Protein AF-A0A935AQF4-F1 (afdb_monomer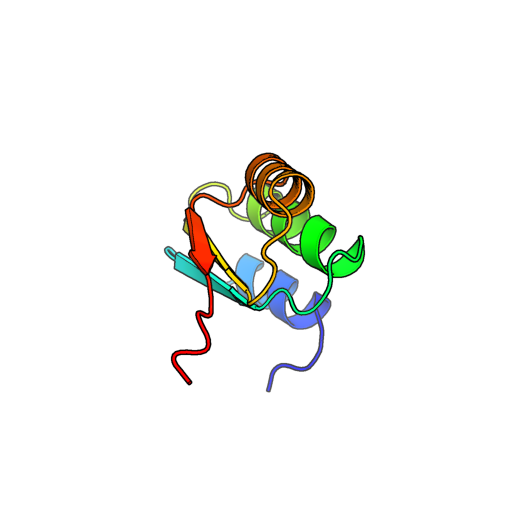_lite)

Structure (mmCIF, N/CA/C/O backbone):
data_AF-A0A935AQF4-F1
#
_entry.id   AF-A0A935AQF4-F1
#
loop_
_atom_site.group_PDB
_atom_site.id
_atom_site.type_symbol
_atom_site.label_atom_id
_atom_site.label_alt_id
_atom_site.label_comp_id
_atom_site.label_asym_id
_atom_site.label_entity_id
_atom_site.label_seq_id
_atom_site.pdbx_PDB_ins_code
_atom_site.Cartn_x
_atom_site.Cartn_y
_atom_site.Cartn_z
_atom_site.occupancy
_atom_site.B_iso_or_equiv
_atom_site.auth_seq_id
_atom_site.auth_comp_id
_atom_site.auth_asym_id
_atom_site.auth_atom_id
_atom_site.pdbx_PDB_model_num
ATOM 1 N N . MET A 1 1 ? -15.031 -1.466 -13.893 1.00 50.09 1 MET A N 1
ATOM 2 C CA . MET A 1 1 ? -15.214 -1.695 -12.442 1.00 50.09 1 MET A CA 1
ATOM 3 C C . MET A 1 1 ? -13.902 -2.261 -11.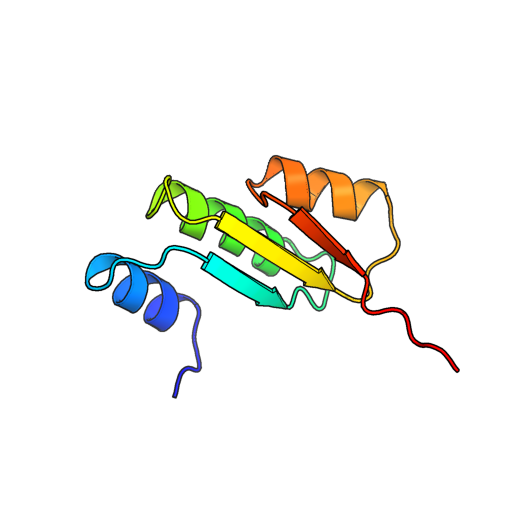944 1.00 50.09 1 MET A C 1
ATOM 5 O O . MET A 1 1 ? -13.593 -3.380 -12.311 1.00 50.09 1 MET A O 1
ATOM 9 N N . CYS A 1 2 ? -13.001 -1.532 -11.299 1.00 49.78 2 CYS A N 1
ATOM 10 C CA . CYS A 1 2 ? -13.054 -0.355 -10.425 1.00 49.78 2 CYS A CA 1
ATOM 11 C C . CYS A 1 2 ? -12.023 0.680 -10.938 1.00 49.78 2 CYS A C 1
ATOM 13 O O . CYS A 1 2 ? -10.988 0.249 -11.442 1.00 49.78 2 CYS A O 1
ATOM 15 N N . CYS A 1 3 ? -12.288 1.994 -10.902 1.00 67.69 3 CYS A N 1
ATOM 16 C CA . CYS A 1 3 ? -11.383 2.968 -11.549 1.00 67.69 3 CYS A CA 1
ATOM 17 C C . CYS A 1 3 ? -10.779 4.019 -10.608 1.00 67.69 3 CYS A C 1
ATOM 19 O O . CYS A 1 3 ? -10.050 4.886 -11.085 1.00 67.69 3 CYS A O 1
ATOM 21 N N . SER A 1 4 ? -11.020 3.952 -9.296 1.00 81.50 4 SER A N 1
ATOM 22 C CA . SER A 1 4 ? -10.434 4.909 -8.356 1.00 81.50 4 SER A CA 1
ATOM 23 C C . SER A 1 4 ? -9.968 4.259 -7.053 1.00 81.50 4 SER A C 1
ATOM 25 O O . SER A 1 4 ? -10.442 3.199 -6.645 1.00 81.50 4 SER A O 1
ATOM 27 N N . VAL A 1 5 ? -9.020 4.919 -6.384 1.00 83.56 5 VAL A N 1
ATOM 28 C CA . VAL A 1 5 ? -8.591 4.560 -5.025 1.00 83.56 5 VAL A CA 1
ATOM 29 C C . VAL A 1 5 ? -9.771 4.611 -4.051 1.00 83.56 5 VAL A C 1
ATOM 31 O O . VAL A 1 5 ? -9.886 3.755 -3.181 1.00 83.56 5 VAL A O 1
ATOM 34 N N . GLU A 1 6 ? -10.670 5.578 -4.215 1.00 86.62 6 GLU A N 1
ATOM 35 C CA . GLU A 1 6 ? -11.818 5.776 -3.331 1.00 86.62 6 GLU A CA 1
ATOM 36 C C . GLU A 1 6 ? -12.801 4.599 -3.372 1.00 86.62 6 GLU A C 1
ATOM 38 O O . GLU A 1 6 ? -13.212 4.100 -2.323 1.00 86.62 6 GLU A O 1
ATOM 43 N N . ASP A 1 7 ? -13.096 4.086 -4.567 1.00 88.12 7 ASP A N 1
ATOM 44 C CA . ASP A 1 7 ? -13.943 2.904 -4.749 1.00 88.12 7 ASP A CA 1
ATOM 45 C C . ASP A 1 7 ? -13.361 1.671 -4.039 1.00 88.12 7 ASP A C 1
ATOM 47 O O . ASP A 1 7 ? -14.089 0.922 -3.386 1.00 88.12 7 ASP A O 1
ATOM 51 N N . LEU A 1 8 ? -12.038 1.473 -4.123 1.00 86.62 8 LEU A N 1
ATOM 52 C CA . LEU A 1 8 ? -11.347 0.396 -3.410 1.00 86.62 8 LEU A CA 1
ATOM 53 C C . LEU A 1 8 ? -11.491 0.558 -1.892 1.00 86.62 8 LEU A C 1
ATOM 55 O O . LEU A 1 8 ? -11.835 -0.401 -1.203 1.00 86.62 8 LEU A O 1
ATOM 59 N N . LEU A 1 9 ? -11.244 1.757 -1.361 1.00 87.12 9 LEU A N 1
ATOM 60 C CA . LEU A 1 9 ? -11.335 2.007 0.079 1.00 87.12 9 LEU A CA 1
ATOM 61 C C . LEU A 1 9 ? -12.766 1.831 0.597 1.00 87.12 9 LEU A C 1
ATOM 63 O O . LEU A 1 9 ? -12.942 1.329 1.704 1.00 87.12 9 LEU A O 1
ATOM 67 N N . ASN A 1 10 ? -13.780 2.207 -0.184 1.00 89.06 10 ASN A N 1
ATOM 68 C CA . ASN A 1 10 ? -15.179 1.968 0.167 1.00 89.06 10 ASN A CA 1
ATOM 69 C C . ASN A 1 10 ? -15.518 0.475 0.134 1.00 89.06 10 ASN A C 1
ATOM 71 O O . ASN A 1 10 ? -16.101 -0.032 1.087 1.00 89.06 10 ASN A O 1
ATOM 75 N N . HIS A 1 11 ? -15.062 -0.259 -0.883 1.00 88.44 11 H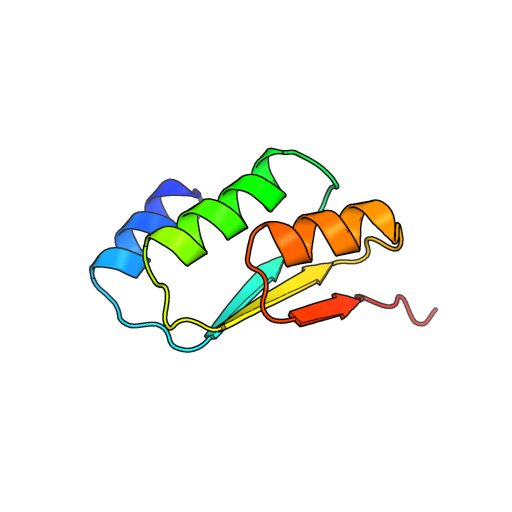IS A N 1
ATOM 76 C CA . HIS A 1 11 ? -15.257 -1.708 -0.948 1.00 88.44 11 HIS A CA 1
ATOM 77 C C . HIS A 1 11 ? -14.664 -2.434 0.270 1.00 88.44 11 HIS A C 1
ATOM 79 O O . HIS A 1 11 ? -15.313 -3.312 0.837 1.00 88.44 11 HIS A O 1
ATOM 85 N N . LEU A 1 12 ? -13.471 -2.023 0.716 1.00 87.81 12 LEU A N 1
ATOM 86 C CA . LEU A 1 12 ? -12.787 -2.593 1.882 1.00 87.81 12 LEU A CA 1
ATOM 87 C C . LEU A 1 12 ? -13.460 -2.282 3.230 1.00 87.81 12 LEU A C 1
ATOM 89 O O . LEU A 1 12 ? -13.128 -2.936 4.216 1.00 87.81 12 LEU A O 1
ATOM 93 N N . LYS A 1 13 ? -14.369 -1.299 3.305 1.00 86.19 13 LYS A N 1
ATOM 94 C CA . LYS A 1 13 ? -15.161 -1.042 4.523 1.00 86.19 13 LYS A CA 1
ATOM 95 C C . LYS A 1 13 ? -16.280 -2.066 4.692 1.00 86.19 13 LYS A C 1
ATOM 97 O O . LYS A 1 13 ? -16.544 -2.489 5.813 1.00 86.19 13 LYS A O 1
ATOM 102 N N . ASP A 1 14 ? -16.898 -2.462 3.583 1.00 88.12 14 ASP A N 1
ATOM 103 C CA . ASP A 1 14 ? -18.081 -3.328 3.585 1.00 88.12 14 ASP A CA 1
ATOM 104 C C . ASP A 1 14 ? -17.735 -4.814 3.399 1.00 88.12 14 ASP A C 1
ATOM 106 O O . ASP A 1 14 ? -18.572 -5.683 3.638 1.00 88.12 14 ASP A O 1
ATOM 110 N N . HIS A 1 15 ? -16.501 -5.122 2.982 1.00 87.19 15 HIS A N 1
ATOM 111 C CA . HIS A 1 15 ? -16.056 -6.481 2.684 1.00 87.19 15 HIS A CA 1
ATOM 112 C C . HIS A 1 15 ? -14.777 -6.821 3.443 1.00 87.19 15 HIS A C 1
ATOM 114 O O . HIS A 1 15 ? -13.764 -6.122 3.355 1.00 87.19 15 HIS A O 1
ATOM 120 N N . GLN A 1 16 ? -14.798 -7.955 4.143 1.00 85.44 16 GLN A N 1
ATOM 121 C CA . GLN A 1 16 ? -13.594 -8.509 4.741 1.00 85.44 16 GLN A CA 1
ATOM 122 C C . GLN A 1 16 ? -12.744 -9.163 3.650 1.00 85.44 16 GLN A C 1
ATOM 124 O O . GLN A 1 16 ? -13.160 -10.123 3.008 1.00 85.44 16 GLN A O 1
ATOM 129 N N . VAL A 1 17 ? -11.542 -8.628 3.454 1.00 90.00 17 VAL A N 1
ATOM 130 C CA . VAL A 1 17 ? -10.553 -9.169 2.521 1.00 90.00 17 VAL A CA 1
ATOM 131 C C . VAL A 1 17 ? -9.355 -9.673 3.311 1.00 90.00 17 VAL A C 1
ATOM 133 O O . VAL A 1 17 ? -8.771 -8.921 4.092 1.00 90.00 17 VAL A O 1
ATOM 136 N N . ASP A 1 18 ? -8.975 -10.929 3.088 1.00 93.81 18 ASP A N 1
ATOM 137 C CA . ASP A 1 18 ? -7.821 -11.543 3.752 1.00 93.81 18 ASP A CA 1
ATOM 138 C C . ASP A 1 18 ? -6.500 -11.205 3.054 1.00 93.81 18 ASP A C 1
ATOM 140 O O . ASP A 1 18 ? -5.470 -11.041 3.709 1.00 93.81 18 ASP A O 1
ATOM 144 N N . ILE A 1 19 ? -6.516 -11.090 1.720 1.00 94.56 19 ILE A N 1
ATOM 145 C CA . ILE A 1 19 ? -5.325 -10.853 0.896 1.00 94.56 19 ILE A CA 1
ATOM 146 C C . ILE A 1 19 ? -5.614 -9.778 -0.150 1.00 94.56 19 ILE A C 1
ATOM 148 O O . ILE A 1 19 ? -6.564 -9.882 -0.923 1.00 94.56 19 ILE A O 1
ATOM 152 N N . ILE A 1 20 ? -4.744 -8.774 -0.215 1.00 93.12 20 ILE A N 1
ATOM 153 C CA . ILE A 1 20 ? -4.787 -7.694 -1.199 1.00 93.12 20 ILE A CA 1
ATOM 154 C C . ILE A 1 20 ? -3.502 -7.740 -2.014 1.00 93.12 20 ILE A C 1
ATOM 156 O O . ILE A 1 20 ? -2.407 -7.620 -1.468 1.00 93.12 20 ILE A O 1
ATOM 160 N N . ILE A 1 21 ? -3.634 -7.879 -3.332 1.00 93.19 21 ILE A N 1
ATOM 161 C CA . ILE A 1 21 ? -2.508 -7.814 -4.265 1.00 93.19 21 ILE A CA 1
ATOM 162 C C . ILE A 1 21 ? -2.629 -6.506 -5.033 1.00 93.19 21 ILE A C 1
ATOM 164 O O . ILE A 1 21 ? -3.601 -6.298 -5.756 1.00 93.19 21 ILE A O 1
ATOM 168 N N . THR A 1 22 ? -1.646 -5.624 -4.876 1.00 89.00 22 THR A N 1
ATOM 169 C CA . THR A 1 22 ? -1.656 -4.310 -5.525 1.00 89.00 22 THR A CA 1
ATOM 170 C C . THR A 1 22 ? -0.430 -4.108 -6.402 1.00 89.00 22 THR A C 1
ATOM 172 O O . THR A 1 22 ? 0.695 -4.467 -6.045 1.00 89.00 22 THR A O 1
ATOM 175 N N . GLY A 1 23 ? -0.664 -3.553 -7.590 1.00 87.44 23 GLY A N 1
ATOM 176 C CA . GLY A 1 23 ? 0.384 -3.190 -8.527 1.00 87.44 23 GLY A CA 1
ATOM 177 C C . GLY A 1 23 ? 0.895 -1.785 -8.246 1.00 87.44 23 GLY A C 1
ATOM 178 O O . GLY A 1 23 ? 0.134 -0.831 -8.348 1.00 87.44 23 GLY A O 1
ATOM 179 N N . ILE A 1 24 ? 2.189 -1.653 -7.965 1.00 84.19 24 ILE A N 1
ATOM 180 C CA . ILE A 1 24 ? 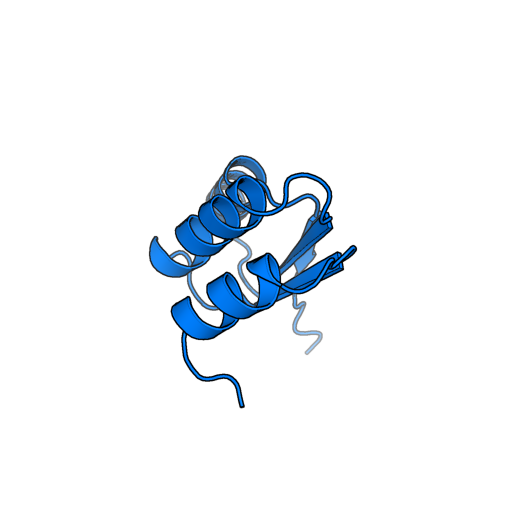2.844 -0.346 -7.818 1.00 84.19 24 ILE A CA 1
ATOM 181 C C . ILE A 1 24 ? 3.659 -0.108 -9.082 1.00 84.19 24 ILE A C 1
ATOM 183 O O . ILE A 1 24 ? 4.612 -0.841 -9.352 1.00 84.19 24 ILE A O 1
ATOM 187 N N . LEU A 1 25 ? 3.231 0.847 -9.904 1.00 76.44 25 LEU A N 1
ATOM 188 C CA . LEU A 1 25 ? 3.844 1.113 -11.210 1.00 76.44 25 LEU A CA 1
ATOM 189 C C . LEU A 1 25 ? 5.063 2.038 -11.101 1.00 76.44 25 LEU A C 1
ATOM 191 O O . LEU A 1 25 ? 6.008 1.898 -11.873 1.00 76.44 25 LEU A O 1
ATOM 195 N N . SER A 1 26 ? 5.056 2.936 -10.121 1.00 68.56 26 SER A N 1
ATOM 196 C CA . SER A 1 26 ? 6.045 3.995 -9.916 1.00 68.56 26 SER A CA 1
ATOM 197 C C . SER A 1 26 ? 6.411 4.094 -8.439 1.00 68.56 26 SER A C 1
ATOM 199 O O . SER A 1 26 ? 5.633 3.725 -7.565 1.00 68.56 26 SER A O 1
ATOM 201 N N . SER A 1 27 ? 7.597 4.625 -8.144 1.00 65.19 27 SER A N 1
ATOM 202 C CA . SER A 1 27 ? 8.013 4.990 -6.783 1.00 65.19 27 SER A CA 1
ATOM 203 C C . SER A 1 27 ? 7.300 6.252 -6.274 1.00 65.19 27 SER A C 1
ATOM 205 O O . SER A 1 27 ? 7.900 7.040 -5.546 1.00 65.19 27 SER A O 1
ATOM 207 N N . ASP A 1 28 ? 6.076 6.507 -6.737 1.00 73.81 28 ASP A N 1
ATOM 208 C CA . ASP A 1 28 ? 5.345 7.707 -6.371 1.00 73.81 28 ASP A CA 1
ATOM 209 C C . ASP A 1 28 ? 4.710 7.573 -4.987 1.00 73.81 28 ASP A C 1
ATOM 211 O O . ASP A 1 28 ? 4.423 6.485 -4.477 1.00 73.81 28 ASP A O 1
ATOM 215 N N . GLU A 1 29 ? 4.498 8.728 -4.364 1.00 75.88 29 GLU A N 1
ATOM 216 C CA . GLU A 1 29 ? 3.831 8.818 -3.069 1.00 75.88 29 GLU A CA 1
ATOM 217 C C . GLU A 1 29 ? 2.423 8.223 -3.104 1.00 75.88 29 GLU A C 1
ATOM 219 O O . GLU A 1 29 ? 1.951 7.718 -2.090 1.00 75.88 29 GLU A O 1
ATOM 224 N N . ILE A 1 30 ? 1.751 8.250 -4.259 1.00 78.38 30 ILE A N 1
ATOM 225 C CA . ILE A 1 30 ? 0.367 7.794 -4.403 1.00 78.38 30 ILE A CA 1
ATOM 226 C C . ILE A 1 30 ? 0.280 6.283 -4.163 1.00 78.38 30 ILE A C 1
ATOM 228 O O . ILE A 1 30 ? -0.528 5.839 -3.342 1.00 78.38 30 ILE A O 1
ATOM 232 N N . GLY A 1 31 ? 1.130 5.490 -4.823 1.00 81.31 31 GLY A N 1
ATOM 233 C CA . GLY A 1 31 ? 1.147 4.035 -4.670 1.00 81.31 31 GLY A CA 1
ATOM 234 C C . GLY A 1 31 ? 1.521 3.589 -3.255 1.00 81.31 31 GLY A C 1
ATOM 235 O O . GLY A 1 31 ? 0.900 2.678 -2.706 1.00 81.31 31 GLY A O 1
ATOM 236 N N . ILE A 1 32 ? 2.493 4.258 -2.632 1.00 87.50 32 ILE A N 1
ATOM 237 C CA . ILE A 1 32 ? 2.939 3.951 -1.263 1.00 87.50 32 ILE A CA 1
ATOM 238 C C . ILE A 1 32 ? 1.886 4.390 -0.230 1.00 87.50 32 ILE A C 1
ATOM 240 O O . ILE A 1 32 ? 1.566 3.644 0.700 1.00 87.50 32 ILE A O 1
ATOM 244 N N . SER A 1 33 ? 1.289 5.569 -0.410 1.00 89.56 33 SER A N 1
ATOM 245 C CA . SER A 1 33 ? 0.219 6.080 0.454 1.00 89.56 33 SER A CA 1
ATOM 246 C C . SER A 1 33 ? -1.009 5.171 0.428 1.00 89.56 33 SER A C 1
ATOM 248 O O . SER A 1 33 ? -1.611 4.926 1.475 1.00 89.56 33 SER A O 1
ATOM 250 N N . LEU A 1 34 ? -1.343 4.589 -0.728 1.00 89.50 34 LEU A N 1
ATOM 251 C CA . LEU A 1 34 ? -2.431 3.620 -0.841 1.00 89.50 34 LEU A CA 1
ATOM 252 C C . LEU A 1 34 ? -2.227 2.412 0.085 1.00 89.50 34 LEU A C 1
ATOM 254 O O . LEU A 1 34 ? -3.157 2.022 0.789 1.00 89.50 34 LEU A O 1
ATOM 258 N N . ILE A 1 35 ? -1.015 1.852 0.140 1.00 93.12 35 ILE A N 1
ATOM 259 C CA . ILE A 1 35 ? -0.694 0.733 1.045 1.00 93.12 35 ILE A CA 1
ATOM 260 C C . ILE A 1 35 ? -0.960 1.131 2.496 1.00 93.12 35 ILE A C 1
ATOM 262 O O . ILE A 1 35 ? -1.643 0.407 3.223 1.00 93.12 35 ILE A O 1
ATOM 266 N N . SER A 1 36 ? -0.486 2.315 2.893 1.00 93.12 36 SER A N 1
ATOM 267 C CA . SER A 1 36 ? -0.699 2.842 4.243 1.00 93.12 36 SER A CA 1
ATOM 268 C C . SER A 1 36 ? -2.186 3.017 4.568 1.00 93.12 36 SER A C 1
ATOM 270 O O . SER A 1 36 ? -2.619 2.714 5.680 1.00 93.12 36 SER A O 1
ATOM 272 N N . GLN A 1 37 ? -2.988 3.500 3.617 1.00 92.00 37 GLN A N 1
ATOM 273 C CA . GLN A 1 37 ? -4.431 3.693 3.794 1.00 92.00 37 GLN A CA 1
ATOM 274 C C . GLN A 1 37 ? -5.167 2.357 3.931 1.00 92.00 37 GLN A C 1
ATOM 276 O O . GLN A 1 37 ? -5.955 2.184 4.862 1.00 92.00 37 GLN A O 1
ATOM 281 N N . ILE A 1 38 ? -4.853 1.388 3.069 1.00 91.88 38 ILE A N 1
ATOM 282 C CA . ILE A 1 38 ? -5.413 0.034 3.130 1.00 91.88 38 ILE A CA 1
ATOM 283 C C . ILE A 1 38 ? -5.081 -0.616 4.477 1.00 91.88 38 ILE A C 1
ATOM 285 O O . ILE A 1 38 ? -5.983 -1.116 5.149 1.00 91.88 38 ILE A O 1
ATOM 289 N N . LYS A 1 39 ? -3.816 -0.563 4.919 1.00 92.12 39 LYS A N 1
ATOM 290 C CA . LYS A 1 39 ? -3.393 -1.190 6.182 1.00 92.12 39 LYS A CA 1
ATOM 291 C C . LYS A 1 39 ? -4.057 -0.561 7.407 1.00 92.12 39 LYS A C 1
ATOM 293 O O . LYS A 1 39 ? -4.331 -1.255 8.385 1.00 92.12 39 LYS A O 1
ATOM 298 N N . LYS A 1 40 ? -4.336 0.747 7.363 1.00 91.31 40 LYS A N 1
ATOM 299 C CA . LYS A 1 40 ? -5.077 1.454 8.420 1.00 91.31 40 LYS A CA 1
ATOM 300 C C . LYS A 1 40 ? -6.540 1.017 8.494 1.00 91.31 40 LYS A C 1
ATOM 302 O O . LYS A 1 40 ? -7.040 0.848 9.604 1.00 91.31 40 LYS A O 1
ATOM 307 N N . LEU A 1 41 ? -7.201 0.834 7.350 1.00 89.06 41 LEU A N 1
ATOM 308 C CA . LEU A 1 41 ? -8.607 0.415 7.284 1.00 89.06 41 LEU A CA 1
ATOM 309 C C . LEU A 1 41 ? -8.792 -1.061 7.635 1.00 89.06 41 LEU A C 1
ATOM 311 O O . LEU A 1 41 ? -9.724 -1.409 8.353 1.00 89.06 41 LEU A O 1
ATOM 315 N N . ASN A 1 42 ? -7.889 -1.920 7.168 1.00 85.00 42 ASN A N 1
ATOM 316 C CA . ASN A 1 42 ? -7.952 -3.352 7.405 1.00 85.00 42 ASN A CA 1
ATOM 317 C C . ASN A 1 42 ? -6.583 -3.874 7.860 1.00 85.00 42 ASN A C 1
ATOM 319 O O . ASN A 1 42 ? -5.728 -4.261 7.064 1.00 85.00 42 ASN A O 1
ATOM 323 N N . LYS A 1 43 ? -6.385 -3.896 9.184 1.00 86.12 43 LYS A N 1
ATOM 324 C CA . LYS A 1 43 ? -5.129 -4.342 9.810 1.00 86.12 43 LYS A CA 1
ATOM 325 C C . LYS A 1 43 ? -4.853 -5.835 9.617 1.00 86.12 43 LYS A C 1
ATOM 327 O O . LYS A 1 43 ? -3.694 -6.244 9.698 1.00 86.12 43 LYS A O 1
ATOM 332 N N . MET A 1 44 ? -5.901 -6.635 9.409 1.00 89.38 44 MET A N 1
ATOM 333 C CA . MET A 1 44 ? -5.794 -8.091 9.292 1.00 89.38 44 MET A CA 1
ATOM 334 C C . MET A 1 44 ? -5.442 -8.533 7.873 1.00 89.38 44 MET A C 1
ATOM 336 O O . MET A 1 44 ? -4.739 -9.532 7.724 1.00 89.38 44 MET A O 1
ATOM 340 N N . ALA A 1 45 ? -5.856 -7.766 6.859 1.00 92.56 45 ALA A N 1
ATOM 341 C CA . ALA A 1 45 ? -5.500 -8.035 5.475 1.00 92.56 45 ALA A CA 1
ATOM 342 C C . ALA A 1 45 ? -3.978 -8.115 5.294 1.00 92.56 45 ALA A C 1
ATOM 344 O O . ALA A 1 45 ? -3.214 -7.26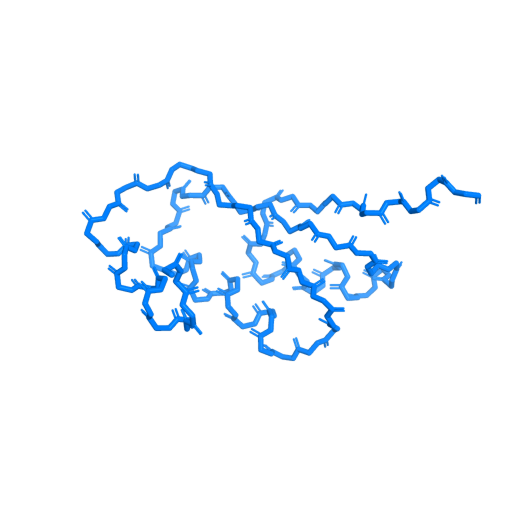0 5.769 1.00 92.56 45 ALA A O 1
ATOM 345 N N . LYS A 1 46 ? -3.551 -9.146 4.566 1.00 95.69 46 LYS A N 1
ATOM 346 C CA . LYS A 1 46 ? -2.188 -9.299 4.066 1.00 95.69 46 LYS A CA 1
ATOM 347 C C . LYS A 1 46 ? -2.039 -8.542 2.759 1.00 95.69 46 LYS A C 1
ATOM 349 O O . LYS A 1 46 ? -2.764 -8.811 1.805 1.00 95.69 46 LYS A O 1
ATOM 354 N N . ILE A 1 47 ? -1.099 -7.604 2.708 1.00 95.62 47 ILE A N 1
ATOM 355 C CA . ILE A 1 47 ? -0.868 -6.781 1.517 1.00 95.62 47 ILE A CA 1
ATOM 356 C C . ILE A 1 47 ? 0.380 -7.276 0.787 1.00 95.62 47 ILE A C 1
ATOM 358 O O . ILE A 1 47 ? 1.474 -7.284 1.349 1.00 95.62 47 ILE A O 1
ATOM 362 N N . ILE A 1 48 ? 0.220 -7.660 -0.478 1.00 95.94 48 ILE A N 1
ATOM 363 C CA . ILE A 1 48 ? 1.302 -8.074 -1.370 1.00 95.94 48 ILE A CA 1
ATOM 364 C C . ILE A 1 48 ? 1.498 -6.988 -2.429 1.00 95.94 48 ILE A C 1
ATOM 366 O O . ILE A 1 48 ? 0.643 -6.776 -3.294 1.00 95.94 48 ILE A O 1
ATOM 370 N N . ALA A 1 49 ? 2.642 -6.314 -2.382 1.00 93.94 49 ALA A N 1
ATOM 371 C CA . ALA A 1 49 ? 3.048 -5.372 -3.414 1.00 93.94 49 ALA A CA 1
ATOM 372 C C . ALA A 1 49 ? 3.676 -6.130 -4.591 1.00 93.94 49 ALA A C 1
ATOM 374 O O . ALA A 1 49 ? 4.684 -6.816 -4.429 1.00 93.94 49 ALA A O 1
ATOM 375 N N . PHE A 1 50 ? 3.098 -6.006 -5.785 1.00 92.94 50 PHE A N 1
ATOM 376 C CA . PHE A 1 50 ? 3.565 -6.686 -6.994 1.00 92.94 50 PHE A CA 1
ATOM 377 C C . PHE A 1 50 ? 4.053 -5.674 -8.036 1.00 92.94 50 PHE A C 1
ATOM 379 O O . PHE A 1 50 ? 3.258 -5.024 -8.721 1.00 92.94 50 PHE A O 1
ATOM 386 N N . SER A 1 51 ? 5.370 -5.521 -8.178 1.00 90.88 51 SER A N 1
ATOM 387 C CA . SER A 1 51 ? 5.965 -4.416 -8.943 1.00 90.88 51 SER A CA 1
ATOM 388 C C . SER A 1 51 ? 7.246 -4.811 -9.677 1.00 90.88 51 SER A C 1
ATOM 390 O O . SER A 1 51 ? 7.957 -5.715 -9.258 1.00 90.88 51 SER A O 1
ATOM 392 N N . SER A 1 52 ? 7.559 -4.122 -10.777 1.00 90.81 52 SER A N 1
ATOM 393 C CA . SER A 1 52 ? 8.850 -4.221 -11.477 1.00 90.81 52 SER A CA 1
ATOM 394 C C . SER A 1 52 ? 9.940 -3.337 -10.862 1.00 90.81 52 SER A C 1
ATOM 396 O O . SER A 1 52 ? 11.069 -3.348 -11.346 1.00 90.81 52 SER A O 1
ATOM 398 N N . ILE A 1 53 ? 9.623 -2.564 -9.818 1.00 89.50 53 ILE A N 1
ATOM 399 C CA . ILE A 1 53 ? 10.593 -1.737 -9.095 1.00 89.50 53 ILE A CA 1
ATOM 400 C C . ILE A 1 53 ? 11.701 -2.629 -8.522 1.00 89.50 53 ILE A C 1
ATOM 402 O O . ILE A 1 53 ? 11.437 -3.643 -7.876 1.00 89.50 53 ILE A O 1
ATOM 406 N N . SER A 1 54 ? 12.949 -2.230 -8.759 1.00 89.69 54 SER A N 1
ATOM 407 C CA . SER A 1 54 ? 14.156 -2.922 -8.293 1.00 89.69 54 SER A CA 1
ATOM 408 C C . SER A 1 54 ? 14.944 -2.137 -7.241 1.00 89.69 54 SER A C 1
ATOM 410 O O . SER A 1 54 ? 15.841 -2.694 -6.614 1.00 89.69 54 SER A O 1
ATOM 412 N N . SER A 1 55 ? 14.614 -0.857 -7.034 1.00 90.81 55 SER A N 1
ATOM 413 C CA . SER A 1 55 ? 15.238 -0.004 -6.017 1.00 90.81 55 SER A CA 1
ATOM 414 C C . SER A 1 55 ? 14.982 -0.572 -4.622 1.00 90.81 55 SER A C 1
ATOM 416 O O . SER A 1 55 ? 13.838 -0.618 -4.170 1.00 90.81 55 SER A O 1
ATOM 418 N N . SER A 1 56 ? 16.047 -0.975 -3.927 1.00 92.00 56 SER A N 1
ATOM 419 C CA . SER A 1 56 ? 15.965 -1.508 -2.563 1.00 92.00 56 SER A CA 1
ATOM 420 C C . SER A 1 56 ? 15.361 -0.503 -1.586 1.00 92.00 56 SER A C 1
ATOM 422 O O . SER A 1 56 ? 14.549 -0.891 -0.753 1.00 92.00 56 SER A O 1
ATOM 424 N N . ILE A 1 57 ? 15.688 0.785 -1.737 1.00 92.81 57 ILE A N 1
ATOM 425 C CA . ILE A 1 57 ? 15.142 1.875 -0.917 1.00 92.81 57 ILE A CA 1
ATOM 426 C C . ILE A 1 57 ? 13.626 1.952 -1.101 1.00 92.81 57 ILE A C 1
ATOM 428 O O . ILE A 1 57 ? 12.881 1.953 -0.130 1.00 92.81 57 ILE A O 1
ATOM 432 N N . THR A 1 58 ? 13.152 1.946 -2.348 1.00 91.12 58 THR A N 1
ATOM 433 C CA . THR A 1 58 ? 11.714 2.021 -2.636 1.00 91.12 58 THR A CA 1
ATOM 434 C C . THR A 1 58 ? 10.975 0.777 -2.152 1.00 91.12 58 THR A C 1
ATOM 436 O O . THR A 1 58 ? 9.882 0.892 -1.603 1.00 91.12 58 THR A O 1
ATOM 439 N N . ILE A 1 59 ? 11.566 -0.411 -2.316 1.00 93.56 59 ILE A N 1
ATOM 440 C CA . ILE A 1 59 ? 11.013 -1.658 -1.773 1.00 93.56 59 ILE A CA 1
ATOM 441 C C . ILE A 1 59 ? 10.905 -1.558 -0.251 1.00 93.56 59 ILE A C 1
ATOM 443 O O . ILE A 1 59 ? 9.862 -1.888 0.303 1.00 93.56 59 ILE A O 1
ATOM 447 N N . GLN A 1 60 ? 11.936 -1.054 0.426 1.00 95.12 60 GLN A N 1
ATOM 448 C CA . GLN A 1 60 ? 11.908 -0.859 1.871 1.00 95.12 60 GLN A CA 1
ATOM 449 C C . GLN A 1 60 ? 10.794 0.109 2.290 1.00 95.12 60 GLN A C 1
ATOM 451 O O . GLN A 1 60 ? 10.011 -0.235 3.169 1.00 95.12 60 GLN A O 1
ATOM 456 N N . THR A 1 61 ? 10.638 1.249 1.615 1.00 94.19 61 THR A N 1
ATOM 457 C CA . THR A 1 61 ? 9.546 2.196 1.897 1.00 94.19 61 THR A CA 1
ATOM 458 C C . THR A 1 61 ? 8.163 1.564 1.694 1.00 94.19 61 THR A C 1
ATOM 460 O O . THR A 1 61 ? 7.247 1.807 2.475 1.00 94.19 61 THR A O 1
ATOM 463 N N . ILE A 1 62 ? 8.000 0.710 0.679 1.00 94.31 62 ILE A N 1
ATOM 464 C CA . ILE A 1 62 ? 6.766 -0.060 0.449 1.00 94.31 62 ILE A CA 1
ATOM 465 C C . ILE A 1 62 ? 6.472 -1.009 1.622 1.00 94.31 62 ILE A C 1
ATOM 467 O O . ILE A 1 62 ? 5.326 -1.106 2.066 1.00 94.31 62 ILE A O 1
ATOM 471 N N . MET A 1 63 ? 7.495 -1.696 2.136 1.00 95.69 63 MET A N 1
ATOM 472 C CA . MET A 1 63 ? 7.354 -2.576 3.301 1.00 95.69 63 MET A CA 1
ATOM 473 C C . MET A 1 63 ? 7.011 -1.771 4.563 1.00 95.69 63 MET A C 1
ATOM 475 O O . MET A 1 63 ? 6.082 -2.126 5.285 1.00 95.69 63 MET A O 1
ATOM 479 N N . GLU A 1 64 ? 7.692 -0.647 4.796 1.00 95.50 64 GLU A N 1
ATOM 480 C CA . GLU A 1 64 ? 7.452 0.260 5.929 1.00 95.50 64 GLU A CA 1
ATOM 481 C C . GLU A 1 64 ? 6.052 0.893 5.898 1.00 95.50 64 GLU A C 1
ATOM 483 O O . GLU A 1 64 ? 5.442 1.102 6.946 1.00 95.50 64 GLU A O 1
ATOM 488 N N . ALA A 1 65 ? 5.496 1.126 4.706 1.00 94.12 65 ALA A N 1
ATOM 489 C CA . ALA A 1 65 ? 4.121 1.589 4.524 1.00 94.12 65 ALA A CA 1
ATOM 490 C C . ALA A 1 65 ? 3.057 0.552 4.934 1.00 94.12 65 ALA A C 1
ATOM 492 O O . ALA A 1 65 ? 1.877 0.894 5.038 1.00 94.12 65 ALA A O 1
ATOM 493 N N . GLY A 1 66 ? 3.447 -0.702 5.179 1.00 95.50 66 GLY A N 1
ATOM 494 C CA . GLY A 1 66 ? 2.566 -1.748 5.698 1.00 95.50 66 GLY A CA 1
ATOM 495 C C . GLY A 1 66 ? 2.320 -2.920 4.751 1.00 95.50 66 GLY A C 1
ATOM 496 O O . GLY A 1 66 ? 1.405 -3.705 5.012 1.00 95.50 66 GLY A O 1
ATOM 497 N N . ALA A 1 67 ? 3.101 -3.057 3.673 1.00 96.12 67 ALA A N 1
ATOM 498 C CA . ALA A 1 67 ? 3.084 -4.274 2.869 1.00 96.12 67 ALA A CA 1
ATOM 499 C C . ALA A 1 67 ? 3.644 -5.454 3.680 1.00 96.12 67 ALA A C 1
ATOM 501 O O . ALA A 1 67 ? 4.691 -5.354 4.314 1.00 96.12 67 ALA A O 1
ATOM 502 N N . ASP A 1 68 ? 2.953 -6.590 3.643 1.00 97.62 68 ASP A N 1
ATOM 503 C CA . ASP A 1 68 ? 3.400 -7.825 4.287 1.00 97.62 68 ASP A CA 1
ATOM 504 C C . ASP A 1 68 ? 4.405 -8.586 3.401 1.00 97.62 68 ASP A C 1
ATOM 506 O O . ASP A 1 68 ? 5.218 -9.358 3.907 1.00 97.62 68 ASP A O 1
ATOM 510 N N . ALA A 1 69 ? 4.368 -8.371 2.080 1.00 96.31 69 ALA A N 1
ATOM 511 C CA . ALA A 1 69 ? 5.312 -8.954 1.132 1.00 96.31 69 ALA A CA 1
ATOM 512 C C . ALA A 1 69 ? 5.510 -8.074 -0.112 1.00 96.31 69 ALA A C 1
ATOM 514 O O . ALA A 1 69 ? 4.602 -7.361 -0.544 1.00 96.31 69 ALA A O 1
ATOM 515 N N . PHE A 1 70 ? 6.680 -8.210 -0.741 1.00 94.69 70 PHE A N 1
ATOM 516 C CA . PHE A 1 70 ? 6.986 -7.638 -2.050 1.00 94.69 70 PHE A CA 1
ATOM 517 C C . PHE A 1 70 ? 7.342 -8.750 -3.040 1.00 94.69 70 PHE A C 1
ATOM 519 O O . PHE A 1 70 ? 8.212 -9.580 -2.778 1.00 94.69 70 PHE A O 1
ATOM 526 N N . VAL A 1 71 ? 6.691 -8.752 -4.200 1.00 94.38 71 VAL A N 1
ATOM 527 C CA . VAL A 1 71 ? 6.953 -9.683 -5.297 1.00 94.38 71 VAL A CA 1
ATOM 528 C C . VAL A 1 71 ? 7.417 -8.891 -6.513 1.00 94.38 71 VAL A C 1
ATOM 530 O O . VAL A 1 71 ? 6.691 -8.058 -7.060 1.00 94.38 71 VAL A O 1
ATOM 533 N N . SER A 1 72 ? 8.637 -9.184 -6.963 1.00 90.88 72 SER A N 1
ATOM 534 C CA . SER A 1 72 ? 9.192 -8.573 -8.166 1.00 90.88 72 SER A CA 1
ATOM 535 C C . SER A 1 72 ? 8.554 -9.167 -9.424 1.00 90.88 72 SER A C 1
ATOM 537 O O . SER A 1 72 ? 8.615 -10.378 -9.660 1.00 90.88 72 SER A O 1
ATOM 539 N N . LYS A 1 73 ? 8.009 -8.301 -10.279 1.00 88.19 73 LYS A N 1
ATOM 540 C CA . LYS A 1 73 ? 7.714 -8.588 -11.685 1.00 88.19 73 LYS A CA 1
ATOM 541 C C . LYS A 1 73 ? 9.043 -8.705 -12.428 1.00 88.19 73 LYS A C 1
ATOM 543 O O . LYS A 1 73 ? 9.479 -7.768 -13.092 1.00 88.19 73 LYS A O 1
ATOM 548 N N . LYS A 1 74 ? 9.734 -9.834 -12.283 1.00 75.25 74 LYS A N 1
ATOM 549 C CA . LYS A 1 74 ? 10.893 -10.130 -13.129 1.00 75.25 74 LYS A CA 1
ATOM 550 C C . LYS A 1 74 ? 10.415 -10.225 -14.577 1.00 75.25 74 LYS A C 1
ATOM 552 O O . LYS A 1 74 ? 9.665 -11.140 -14.908 1.00 75.25 74 LYS A O 1
ATOM 557 N N . ASN A 1 75 ? 10.895 -9.335 -15.441 1.00 59.34 75 ASN A N 1
ATOM 558 C CA . ASN A 1 75 ? 10.931 -9.615 -16.871 1.00 59.34 75 ASN A CA 1
ATOM 559 C C . ASN A 1 75 ? 11.996 -10.699 -17.076 1.00 59.34 75 ASN A C 1
ATOM 561 O O . ASN A 1 75 ? 13.189 -10.417 -17.023 1.00 59.34 75 ASN A O 1
ATOM 565 N N . ARG A 1 76 ? 11.573 -11.959 -17.220 1.00 51.09 76 ARG A N 1
ATOM 566 C CA . ARG A 1 76 ? 12.414 -12.997 -17.826 1.00 51.09 76 ARG A CA 1
ATOM 567 C C . ARG A 1 76 ? 12.339 -12.796 -19.341 1.00 51.09 76 ARG A C 1
ATOM 569 O O . ARG A 1 76 ? 11.492 -13.412 -19.978 1.00 51.09 76 ARG A O 1
ATOM 576 N N . TYR A 1 77 ? 13.176 -11.912 -19.871 1.00 45.94 77 TYR A N 1
ATOM 577 C CA . TYR A 1 77 ? 13.531 -11.870 -21.289 1.00 45.94 77 TYR A CA 1
ATOM 578 C C . TYR A 1 77 ? 15.048 -11.811 -21.392 1.00 45.94 77 TYR A C 1
ATOM 580 O O . TYR A 1 77 ? 15.638 -11.020 -20.620 1.00 45.94 77 TYR A O 1
#

Sequence (77 aa):
MCCSVEDLLNHLKDHQVDIIITGILSSDEIGISLISQIKKLNKMAKIIAFSSISSSITIQTIMEAGADAFVSKKNRY

pLDDT: mea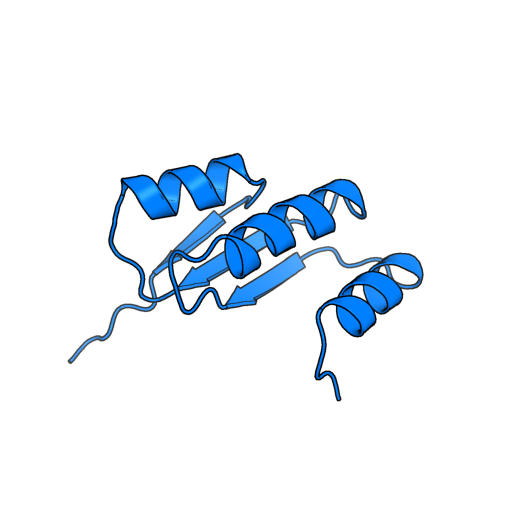n 86.36, std 11.47, range [45.94, 97.62]

Radius of gyration: 12.45 Å; chains: 1; bounding box: 34×22×31 Å

Foldseek 3Di:
DDDDLVVVLVCVQVDDAQEAEDEDEDLDPVRLVSLLSSCVSHVRHAYEYEYQDPDPVSVVSSVVSPHPYYHHPDPPD

Secondary structure (DSSP, 8-state):
----HHHHHHHHHHS--SEEEEE--SS-HHHHHHHHHHHHH-SSSEEEEEE----HHHHHHHHHTT-SEEEE-----